Protein AF-A0A349YI31-F1 (afdb_monomer_lite)

Structure (mmCIF, N/CA/C/O backbone):
data_AF-A0A349YI31-F1
#
_entry.id   AF-A0A349YI31-F1
#
loop_
_atom_site.group_PDB
_atom_site.id
_atom_site.type_symbol
_atom_site.label_atom_id
_atom_site.label_alt_id
_atom_site.label_comp_id
_atom_site.label_asym_id
_atom_site.label_entity_id
_atom_site.label_seq_id
_atom_site.pdbx_PDB_ins_code
_atom_site.Cartn_x
_atom_site.Cartn_y
_atom_site.Cartn_z
_atom_site.occupancy
_atom_site.B_iso_or_equiv
_atom_site.auth_seq_id
_atom_site.auth_comp_id
_atom_site.auth_asym_id
_atom_site.auth_atom_id
_atom_site.pdbx_PDB_model_num
ATOM 1 N N . MET A 1 1 ? 9.712 28.816 -10.374 1.00 40.91 1 MET A N 1
ATOM 2 C CA . MET A 1 1 ? 10.206 27.451 -10.098 1.00 40.91 1 MET A CA 1
ATOM 3 C C . MET A 1 1 ? 9.188 26.471 -10.663 1.00 40.91 1 MET A C 1
ATOM 5 O O . MET A 1 1 ? 8.161 26.259 -10.033 1.00 40.91 1 MET A O 1
ATOM 9 N N . ASN A 1 2 ? 9.406 25.943 -11.871 1.00 44.69 2 ASN A N 1
ATOM 10 C CA . ASN A 1 2 ? 8.558 24.865 -12.386 1.00 44.69 2 ASN A CA 1
ATOM 11 C C . ASN A 1 2 ? 9.009 23.559 -11.730 1.00 44.69 2 ASN A C 1
ATOM 13 O O . ASN A 1 2 ? 9.914 22.890 -12.223 1.00 44.69 2 ASN A O 1
ATOM 17 N N . ASN A 1 3 ? 8.389 23.211 -10.605 1.00 53.81 3 ASN A N 1
ATOM 18 C CA . ASN A 1 3 ? 8.541 21.896 -9.990 1.00 53.81 3 ASN A CA 1
ATOM 19 C C . ASN A 1 3 ? 7.737 20.885 -10.809 1.00 53.81 3 ASN A C 1
ATOM 21 O O . ASN A 1 3 ? 6.618 20.517 -10.455 1.00 53.81 3 ASN A O 1
ATOM 25 N N . ASN A 1 4 ? 8.291 20.474 -11.947 1.00 67.06 4 ASN A N 1
ATOM 26 C CA . ASN A 1 4 ? 7.684 19.461 -12.793 1.00 67.06 4 ASN A CA 1
ATOM 27 C C . ASN A 1 4 ? 7.925 18.098 -12.130 1.00 67.06 4 ASN A C 1
ATOM 29 O O . ASN A 1 4 ? 8.960 17.462 -12.329 1.00 67.06 4 ASN A O 1
ATOM 33 N N . ILE A 1 5 ? 7.009 17.692 -11.245 1.00 73.88 5 ILE A N 1
ATOM 34 C CA . ILE A 1 5 ? 7.040 16.360 -10.640 1.00 73.88 5 ILE A CA 1
ATOM 35 C C . ILE A 1 5 ? 7.041 15.349 -11.784 1.00 73.88 5 ILE A C 1
ATOM 37 O O . ILE A 1 5 ? 6.125 15.325 -12.605 1.00 73.88 5 ILE A O 1
ATOM 41 N N . ASN A 1 6 ? 8.067 14.500 -11.840 1.00 80.81 6 ASN A N 1
ATOM 42 C CA . ASN A 1 6 ? 8.139 13.451 -12.845 1.00 80.81 6 ASN A CA 1
ATOM 43 C C . ASN A 1 6 ? 7.186 12.308 -12.468 1.00 80.81 6 ASN A C 1
ATOM 45 O O . ASN A 1 6 ? 7.573 11.302 -11.868 1.00 80.81 6 ASN A O 1
ATOM 49 N N . TRP A 1 7 ? 5.912 12.494 -12.807 1.00 81.12 7 TRP A N 1
ATOM 50 C CA . TRP A 1 7 ? 4.834 11.547 -12.533 1.00 81.12 7 TRP A CA 1
ATOM 51 C C . TRP A 1 7 ? 5.089 10.167 -13.142 1.00 81.12 7 TRP A C 1
ATOM 53 O O . TRP A 1 7 ? 4.722 9.164 -12.538 1.00 81.12 7 TRP A O 1
ATOM 63 N N . LYS A 1 8 ? 5.811 10.092 -14.265 1.00 74.81 8 LYS A N 1
ATOM 64 C CA . LYS A 1 8 ? 6.184 8.821 -14.900 1.00 74.81 8 LYS A CA 1
ATOM 65 C C . LYS A 1 8 ? 7.042 7.946 -13.977 1.00 74.81 8 LYS A C 1
ATOM 67 O O . LYS A 1 8 ? 6.809 6.748 -13.875 1.00 74.81 8 LYS A O 1
ATOM 72 N N . VAL A 1 9 ? 7.993 8.546 -13.258 1.00 78.12 9 VAL A N 1
ATOM 73 C CA . VAL A 1 9 ? 8.862 7.828 -12.306 1.00 78.12 9 VAL A CA 1
ATOM 74 C C . VAL A 1 9 ? 8.082 7.376 -11.069 1.00 78.12 9 VAL A C 1
ATOM 76 O O . VAL A 1 9 ? 8.339 6.299 -10.542 1.00 78.12 9 VAL A O 1
ATOM 79 N N . ARG A 1 10 ? 7.111 8.176 -10.611 1.00 81.12 10 ARG A N 1
ATOM 80 C CA . ARG A 1 10 ? 6.278 7.836 -9.445 1.00 81.12 10 ARG A CA 1
ATOM 81 C C . ARG A 1 10 ? 5.313 6.692 -9.741 1.00 81.12 10 ARG A C 1
ATOM 83 O O . ARG A 1 10 ? 5.197 5.790 -8.922 1.00 81.12 10 ARG A O 1
ATOM 90 N N . ILE A 1 11 ? 4.697 6.696 -10.922 1.00 79.38 11 ILE A N 1
ATOM 91 C CA . ILE A 1 11 ? 3.771 5.640 -11.352 1.00 79.38 11 ILE A CA 1
ATOM 92 C C . ILE A 1 11 ? 4.492 4.290 -11.495 1.00 79.38 11 ILE A C 1
ATOM 94 O O . ILE A 1 11 ? 3.917 3.264 -11.144 1.00 79.38 11 ILE A O 1
ATOM 98 N N . ASN A 1 12 ? 5.756 4.286 -11.925 1.00 83.81 12 ASN A N 1
ATOM 99 C CA . ASN A 1 12 ? 6.551 3.061 -12.068 1.00 83.81 12 ASN A CA 1
ATOM 100 C C . ASN A 1 12 ? 7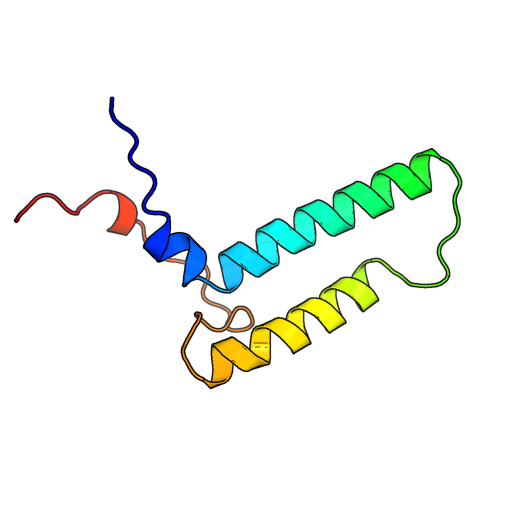.190 2.571 -10.751 1.00 83.81 12 ASN A C 1
ATOM 102 O O . ASN A 1 12 ? 7.834 1.524 -10.735 1.00 83.81 12 ASN A O 1
ATOM 106 N N . ASN A 1 13 ? 7.051 3.306 -9.643 1.00 86.69 13 ASN A N 1
ATOM 107 C CA . ASN A 1 13 ? 7.652 2.938 -8.362 1.00 86.69 13 ASN A CA 1
ATOM 108 C C . ASN A 1 13 ? 6.613 2.260 -7.456 1.00 86.69 13 ASN A C 1
ATOM 110 O O . ASN A 1 13 ? 5.753 2.925 -6.875 1.00 86.69 13 ASN A O 1
ATOM 114 N N . GLY A 1 14 ? 6.705 0.939 -7.295 1.00 84.81 14 GLY A N 1
ATOM 115 C CA . GLY A 1 14 ? 5.761 0.189 -6.465 1.00 84.81 14 GLY A CA 1
ATOM 116 C C . GLY A 1 14 ? 5.804 0.579 -4.990 1.00 84.81 14 GLY A C 1
ATOM 117 O O . GLY A 1 14 ? 4.757 0.624 -4.348 1.00 84.81 14 GLY A O 1
ATOM 118 N N . SER A 1 15 ? 6.969 0.955 -4.450 1.00 86.31 15 SER A N 1
ATOM 119 C CA . SER A 1 15 ? 7.081 1.436 -3.065 1.00 86.31 15 SER A CA 1
ATOM 120 C C . SER A 1 15 ? 6.367 2.773 -2.862 1.00 86.31 15 SER A C 1
ATOM 122 O O . SER A 1 15 ? 5.853 3.032 -1.772 1.00 86.31 15 SER A O 1
ATOM 124 N N . TRP A 1 16 ? 6.300 3.620 -3.898 1.00 88.94 16 TRP A N 1
ATOM 125 C CA . TRP A 1 16 ? 5.520 4.858 -3.844 1.00 88.94 16 TRP A CA 1
ATOM 126 C C . TRP A 1 16 ? 4.025 4.556 -3.727 1.00 88.94 16 TRP A C 1
ATOM 128 O O . TRP A 1 16 ? 3.375 5.087 -2.827 1.00 88.94 16 TRP A O 1
ATOM 138 N N . TRP A 1 17 ? 3.501 3.653 -4.563 1.00 87.94 17 TRP A N 1
ATOM 139 C CA . TRP A 1 17 ? 2.106 3.213 -4.478 1.00 87.94 17 TRP A CA 1
ATOM 140 C C . TRP A 1 17 ? 1.787 2.562 -3.138 1.00 87.94 17 TRP A C 1
ATOM 142 O O . TRP A 1 17 ? 0.806 2.946 -2.508 1.00 87.94 17 TRP A O 1
ATOM 152 N N . LEU A 1 18 ? 2.639 1.649 -2.663 1.00 90.81 18 LEU A N 1
ATOM 153 C CA . LEU A 1 18 ? 2.454 1.014 -1.361 1.00 90.81 18 LEU A CA 1
ATOM 154 C C . LEU A 1 18 ? 2.398 2.063 -0.244 1.00 90.81 18 LEU A C 1
ATOM 156 O O . LEU A 1 18 ? 1.487 2.034 0.569 1.00 90.81 18 LEU A O 1
ATOM 160 N N . SER A 1 19 ? 3.306 3.041 -0.241 1.00 89.56 19 SER A N 1
ATOM 161 C CA . SER A 1 19 ? 3.327 4.093 0.786 1.00 89.56 19 SER A CA 1
ATOM 162 C C . SER A 1 19 ? 2.076 4.975 0.758 1.00 89.56 19 SER A C 1
ATOM 164 O O . SER A 1 19 ? 1.515 5.284 1.808 1.00 89.56 19 SER A O 1
ATOM 166 N N . VAL A 1 20 ? 1.627 5.380 -0.435 1.00 91.38 20 VAL A N 1
ATOM 167 C CA . VAL A 1 20 ? 0.425 6.212 -0.599 1.00 91.38 20 VAL A CA 1
ATOM 168 C C . VAL A 1 20 ? -0.818 5.453 -0.153 1.00 91.38 20 VAL A C 1
ATOM 170 O O . VAL A 1 20 ? -1.611 5.987 0.620 1.00 91.38 20 VAL A O 1
ATOM 173 N N . ILE A 1 21 ? -0.978 4.207 -0.600 1.00 92.88 21 ILE A N 1
ATOM 174 C CA . ILE A 1 21 ? -2.138 3.399 -0.233 1.00 92.88 21 ILE A CA 1
ATOM 175 C C . ILE A 1 21 ? -2.110 3.110 1.271 1.00 92.88 21 ILE A C 1
ATOM 177 O O . ILE A 1 21 ? -3.132 3.294 1.927 1.00 92.88 21 ILE A O 1
ATOM 181 N N . SER A 1 22 ? -0.951 2.771 1.845 1.00 91.94 22 SER A N 1
ATOM 182 C CA . SER A 1 22 ? -0.815 2.571 3.291 1.00 91.94 22 SER A CA 1
ATOM 183 C C . SER A 1 22 ? -1.259 3.789 4.089 1.00 91.94 22 SER A C 1
ATOM 185 O O . SER A 1 22 ? -2.053 3.658 5.015 1.00 91.94 22 SER A O 1
ATOM 187 N N . ALA A 1 23 ? -0.818 4.988 3.701 1.00 94.62 23 ALA A N 1
ATOM 188 C CA . ALA A 1 23 ? -1.223 6.220 4.369 1.00 94.62 23 ALA A CA 1
ATOM 189 C C . ALA A 1 23 ? -2.744 6.448 4.311 1.00 94.62 23 ALA A C 1
ATOM 191 O O . ALA A 1 23 ? -3.342 6.864 5.303 1.00 94.62 23 ALA A O 1
ATOM 192 N N . ILE A 1 24 ? -3.379 6.145 3.174 1.00 96.38 24 ILE A N 1
ATOM 193 C CA . ILE A 1 24 ? -4.833 6.267 3.008 1.00 96.38 24 ILE A CA 1
ATOM 194 C C . ILE A 1 24 ? -5.570 5.261 3.899 1.00 96.38 24 ILE A C 1
ATOM 196 O O . ILE A 1 24 ? -6.509 5.641 4.597 1.00 96.38 24 ILE A O 1
ATOM 200 N N . VAL A 1 25 ? -5.143 3.995 3.905 1.00 95.31 25 VAL A N 1
ATOM 201 C CA . VAL A 1 25 ? -5.767 2.945 4.724 1.00 95.31 25 VAL A CA 1
ATOM 202 C C . VAL A 1 25 ? -5.642 3.298 6.209 1.00 95.31 25 VAL A C 1
ATOM 204 O O . VAL A 1 25 ? -6.656 3.324 6.905 1.00 95.31 25 VAL A O 1
ATOM 207 N N . ILE A 1 26 ? -4.452 3.692 6.675 1.00 95.19 26 ILE A N 1
ATOM 208 C CA . ILE A 1 26 ? -4.232 4.173 8.051 1.00 95.19 26 ILE A CA 1
ATOM 209 C C . ILE A 1 26 ? -5.177 5.329 8.389 1.00 95.19 26 ILE A C 1
ATOM 211 O O . ILE A 1 26 ? -5.794 5.339 9.457 1.00 95.19 26 ILE A O 1
ATOM 215 N N . ALA A 1 27 ? -5.303 6.316 7.497 1.00 96.62 27 ALA A N 1
ATOM 216 C CA . ALA A 1 27 ? -6.150 7.481 7.730 1.00 96.62 27 ALA A CA 1
ATOM 217 C C . ALA A 1 27 ? -7.626 7.088 7.889 1.00 96.62 27 ALA A C 1
ATOM 219 O O . ALA A 1 27 ? -8.279 7.532 8.833 1.00 96.62 27 ALA A O 1
ATOM 220 N N . ILE A 1 28 ? -8.136 6.209 7.022 1.00 95.88 28 ILE A N 1
ATOM 221 C CA . ILE A 1 28 ? -9.513 5.705 7.100 1.00 95.88 28 ILE A CA 1
ATOM 222 C C . ILE A 1 28 ? -9.735 4.954 8.415 1.00 95.88 28 ILE A C 1
ATOM 224 O O . ILE A 1 28 ? -10.679 5.263 9.140 1.00 95.88 28 ILE A O 1
ATOM 228 N N . PHE A 1 29 ? -8.851 4.018 8.769 1.00 95.25 29 PHE A N 1
ATOM 229 C CA . PHE A 1 29 ? -8.961 3.261 10.021 1.00 95.25 29 PHE A CA 1
ATOM 230 C C . PHE A 1 29 ? -8.871 4.155 11.257 1.00 95.25 29 PHE A C 1
ATOM 232 O O . PHE A 1 29 ? -9.560 3.918 12.248 1.00 95.25 29 PHE A O 1
ATOM 239 N N . SER A 1 30 ? -8.058 5.207 11.197 1.00 95.25 30 SER A N 1
ATOM 240 C CA . SER A 1 30 ? -7.960 6.199 12.266 1.00 95.25 30 SER A CA 1
ATOM 241 C C . SER A 1 30 ? -9.271 6.967 12.434 1.00 95.25 30 SER A C 1
ATOM 243 O O . SER A 1 30 ? -9.747 7.108 13.557 1.00 95.25 30 SER A O 1
ATOM 245 N N . ILE A 1 31 ? -9.903 7.397 11.337 1.00 96.88 31 ILE A N 1
ATOM 246 C CA . ILE A 1 31 ? -11.210 8.071 11.376 1.00 96.88 31 ILE A CA 1
ATOM 247 C C . ILE A 1 31 ? -12.293 7.126 11.912 1.00 96.88 31 ILE A C 1
ATOM 249 O O . ILE A 1 31 ? -13.051 7.514 12.796 1.00 96.88 31 ILE A O 1
ATOM 253 N N . LEU A 1 32 ? -12.341 5.876 11.440 1.00 95.56 32 LEU A N 1
ATOM 254 C CA . LEU A 1 32 ? -13.310 4.880 11.912 1.00 95.56 32 LEU A CA 1
ATOM 255 C C . LEU A 1 32 ? -13.193 4.640 13.422 1.00 95.56 32 LEU A C 1
ATOM 257 O O . LEU A 1 32 ? -14.206 4.642 14.120 1.00 95.56 32 LEU A O 1
ATOM 261 N N . ARG A 1 33 ? -11.962 4.526 13.938 1.00 93.69 33 ARG A N 1
ATOM 262 C CA . ARG A 1 33 ? -11.695 4.413 15.381 1.00 93.69 33 ARG A CA 1
ATOM 263 C C . ARG A 1 33 ? -12.173 5.640 16.153 1.00 93.69 33 ARG A C 1
ATOM 265 O O . ARG A 1 33 ? -12.783 5.481 17.205 1.00 93.69 33 ARG A O 1
ATOM 272 N N . LEU A 1 34 ? -11.940 6.850 15.637 1.00 95.88 34 LEU A N 1
ATOM 273 C CA . LEU A 1 34 ? -12.435 8.086 16.258 1.00 95.88 34 LEU A CA 1
ATOM 274 C C . LEU A 1 34 ? -13.968 8.150 16.287 1.00 95.88 34 LEU A C 1
ATOM 276 O O . LEU A 1 34 ? -14.541 8.679 17.235 1.00 95.88 34 LEU A O 1
ATOM 280 N N . CYS A 1 35 ? -14.632 7.584 15.281 1.00 95.88 35 CYS A N 1
ATOM 281 C CA . CYS A 1 35 ? -16.087 7.464 15.229 1.00 95.88 35 CYS A CA 1
ATOM 282 C C . CYS A 1 35 ? -16.643 6.289 16.057 1.00 95.88 35 CYS A C 1
ATOM 284 O O . CYS A 1 35 ? -17.858 6.104 16.079 1.00 95.88 35 CYS A O 1
ATOM 286 N N . GLY A 1 36 ? -15.793 5.491 16.715 1.00 93.06 36 GLY A N 1
ATOM 287 C CA . GLY A 1 36 ? -16.210 4.321 17.495 1.00 93.06 36 GLY A CA 1
ATOM 288 C C . GLY A 1 36 ? -16.708 3.145 16.649 1.00 93.06 36 GLY A C 1
ATOM 289 O O . GLY A 1 36 ? -17.449 2.303 17.148 1.00 93.06 36 GLY A O 1
ATOM 290 N N . VAL A 1 37 ? -16.338 3.087 15.366 1.00 93.81 37 VAL A N 1
ATOM 291 C CA . VAL A 1 37 ? -16.721 1.997 14.462 1.00 93.81 37 VAL A CA 1
ATOM 292 C C . VAL A 1 37 ? -15.730 0.848 14.605 1.00 93.81 37 VAL A C 1
ATOM 294 O O . VAL A 1 37 ? -14.553 0.981 14.262 1.00 93.81 37 VAL A O 1
ATOM 297 N N . GLU A 1 38 ? -16.215 -0.302 15.070 1.00 88.62 38 GLU A N 1
ATOM 298 C CA . GLU A 1 38 ? -15.433 -1.535 15.062 1.00 88.62 38 GLU A CA 1
ATOM 299 C C . GLU A 1 38 ? -15.452 -2.172 13.671 1.00 88.62 38 GLU A C 1
ATOM 301 O O . GLU A 1 38 ? -16.491 -2.309 13.026 1.00 88.62 38 GLU A O 1
ATOM 306 N N . THR A 1 39 ? -14.270 -2.547 13.193 1.00 89.62 39 THR A N 1
ATOM 307 C CA . THR A 1 39 ? -14.072 -3.200 11.898 1.00 89.62 39 THR A CA 1
ATOM 308 C C . THR A 1 39 ? -13.725 -4.663 12.140 1.00 89.62 39 THR A C 1
ATOM 310 O O . THR A 1 39 ? -12.919 -4.977 13.011 1.00 89.62 39 THR A O 1
ATOM 313 N N . SER A 1 40 ? -14.334 -5.573 11.375 1.00 92.06 40 SER A N 1
ATOM 314 C CA . SER A 1 40 ? -14.063 -7.017 11.477 1.00 92.06 40 SER A CA 1
ATOM 315 C C . SER A 1 40 ? -12.714 -7.423 10.883 1.00 92.06 40 SER A C 1
ATOM 317 O O . SER A 1 40 ? -12.256 -8.537 11.103 1.00 92.06 40 SER A O 1
ATOM 319 N N . VAL A 1 41 ? -12.119 -6.535 10.089 1.00 92.50 41 VAL A N 1
ATOM 320 C CA . VAL A 1 41 ? -10.822 -6.708 9.442 1.00 92.50 41 VAL A CA 1
ATOM 321 C C . VAL A 1 41 ? -9.884 -5.623 9.928 1.00 92.50 41 VAL A C 1
ATOM 323 O O . VAL A 1 41 ? -10.277 -4.467 10.088 1.00 92.50 41 VAL A O 1
ATOM 326 N N . SER A 1 42 ? -8.636 -5.995 10.158 1.00 92.62 42 SER A N 1
ATOM 327 C CA . SER A 1 42 ? -7.589 -5.075 10.560 1.00 92.62 42 SER A CA 1
ATOM 328 C C . SER A 1 42 ? -7.021 -4.319 9.363 1.00 92.62 42 SER A C 1
ATOM 330 O O . SER A 1 42 ? -6.989 -4.795 8.227 1.00 92.62 42 SER A O 1
ATOM 332 N N . GLU A 1 43 ? -6.486 -3.137 9.651 1.00 92.75 43 GLU A N 1
ATOM 333 C CA . GLU A 1 43 ? -5.712 -2.345 8.699 1.00 92.75 43 GLU A CA 1
ATOM 334 C C . GLU A 1 43 ? -4.597 -3.183 8.048 1.00 92.75 43 GLU A C 1
ATOM 336 O O . GLU A 1 43 ? -4.413 -3.151 6.836 1.00 92.75 43 GLU A O 1
ATOM 341 N N . LYS A 1 44 ? -3.911 -4.010 8.849 1.00 92.31 44 LYS A N 1
ATOM 342 C CA . LYS A 1 44 ? -2.817 -4.872 8.399 1.00 92.31 44 LYS A CA 1
ATOM 343 C C . LYS A 1 44 ? -3.265 -5.899 7.359 1.00 92.31 44 LYS A C 1
ATOM 345 O O . LYS A 1 44 ? -2.593 -6.039 6.346 1.00 92.31 44 LYS A O 1
ATOM 350 N N . GLU A 1 45 ? -4.393 -6.573 7.573 1.00 94.25 45 GLU A N 1
ATOM 351 C CA . GLU A 1 45 ? -4.919 -7.546 6.603 1.00 94.25 45 GLU A CA 1
ATOM 352 C C . GLU A 1 45 ? -5.215 -6.885 5.252 1.00 94.25 45 GLU A C 1
ATOM 354 O O . GLU A 1 45 ? -4.937 -7.456 4.200 1.00 94.25 45 GLU A O 1
ATOM 359 N N . ILE A 1 46 ? -5.710 -5.645 5.266 1.00 94.62 46 ILE A N 1
ATOM 360 C CA . ILE A 1 46 ? -5.940 -4.875 4.040 1.00 94.62 46 ILE A CA 1
ATOM 361 C C . ILE A 1 46 ? -4.613 -4.524 3.358 1.00 94.62 46 ILE A C 1
ATOM 363 O O . ILE A 1 46 ? -4.491 -4.685 2.143 1.00 94.62 46 ILE A O 1
ATOM 367 N N . LEU A 1 47 ? -3.605 -4.089 4.119 1.00 93.81 47 LEU A N 1
ATOM 368 C CA . LEU A 1 47 ? -2.272 -3.792 3.584 1.00 93.81 47 LEU A CA 1
ATOM 369 C C . LEU A 1 47 ? -1.578 -5.028 2.999 1.00 93.81 47 LEU A C 1
ATOM 371 O O . LEU A 1 47 ? -0.917 -4.921 1.963 1.00 93.81 47 LEU A O 1
ATOM 375 N N . ASP A 1 48 ? -1.758 -6.198 3.610 1.00 93.62 48 ASP A N 1
ATOM 376 C CA . ASP A 1 48 ? -1.220 -7.463 3.106 1.00 93.62 48 ASP A CA 1
ATOM 377 C C . ASP A 1 48 ? -1.859 -7.823 1.752 1.00 93.62 48 ASP A C 1
ATOM 379 O O . ASP A 1 48 ? -1.153 -8.157 0.795 1.00 93.62 48 ASP A O 1
ATOM 383 N N . VAL A 1 49 ? -3.181 -7.654 1.617 1.00 94.44 49 VAL A N 1
ATOM 384 C CA . VAL A 1 49 ? -3.895 -7.848 0.341 1.00 94.44 49 VAL A CA 1
ATOM 385 C C . VAL A 1 49 ? -3.419 -6.860 -0.726 1.00 94.44 49 VAL A C 1
ATOM 387 O O . VAL A 1 49 ? -3.161 -7.256 -1.862 1.00 94.44 49 VAL A O 1
ATOM 390 N N . ILE A 1 50 ? -3.254 -5.581 -0.382 1.00 92.56 50 ILE A N 1
ATOM 391 C CA . ILE A 1 50 ? -2.723 -4.568 -1.309 1.00 92.56 50 ILE A CA 1
ATOM 392 C C . ILE A 1 50 ? -1.316 -4.944 -1.776 1.00 92.56 50 ILE A C 1
ATOM 394 O O . ILE A 1 50 ? -1.013 -4.848 -2.964 1.00 92.56 50 ILE A O 1
ATOM 398 N N . THR A 1 51 ? -0.464 -5.397 -0.859 1.00 91.75 51 THR A N 1
ATOM 399 C CA . THR A 1 51 ? 0.903 -5.823 -1.177 1.00 91.75 51 THR A CA 1
ATOM 400 C C . THR A 1 51 ? 0.894 -6.994 -2.159 1.00 91.75 51 THR A C 1
ATOM 402 O O . THR A 1 51 ? 1.631 -6.973 -3.146 1.00 91.75 51 THR A O 1
ATOM 405 N N . LEU A 1 52 ? 0.006 -7.971 -1.954 1.00 93.12 52 LEU A N 1
ATOM 406 C CA . LEU A 1 52 ? -0.175 -9.097 -2.871 1.00 93.12 52 LEU A CA 1
ATOM 407 C C . LEU A 1 52 ? -0.646 -8.641 -4.261 1.00 93.12 52 LEU A C 1
ATOM 409 O O . LEU A 1 52 ? -0.152 -9.131 -5.275 1.00 93.12 52 LEU A O 1
ATOM 41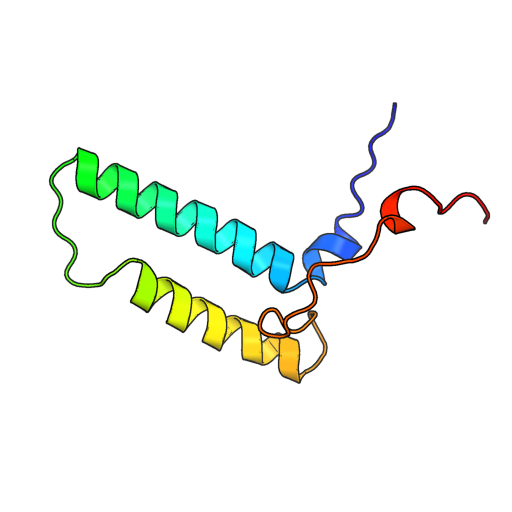3 N N . ILE A 1 53 ? -1.561 -7.672 -4.328 1.00 92.62 53 ILE A N 1
ATOM 414 C CA . ILE A 1 53 ? -2.019 -7.099 -5.601 1.00 92.62 53 ILE A CA 1
ATOM 415 C C . ILE A 1 53 ? -0.862 -6.400 -6.324 1.00 92.62 53 ILE A C 1
ATOM 417 O O . ILE A 1 53 ? -0.701 -6.575 -7.531 1.00 92.62 53 ILE A O 1
ATOM 421 N N . LEU A 1 54 ? -0.029 -5.645 -5.601 1.00 91.12 54 LEU A N 1
ATOM 422 C CA . LEU A 1 54 ? 1.128 -4.950 -6.170 1.00 91.12 54 LEU A CA 1
ATOM 423 C C . LEU A 1 54 ? 2.247 -5.905 -6.623 1.00 91.12 54 LEU A C 1
ATOM 425 O O . LEU A 1 54 ? 3.031 -5.538 -7.500 1.00 91.12 54 LEU A O 1
ATOM 429 N N . MET A 1 55 ? 2.303 -7.140 -6.114 1.00 90.38 55 MET A N 1
ATOM 430 C CA . MET A 1 55 ? 3.257 -8.146 -6.598 1.00 90.38 55 MET A CA 1
ATOM 431 C C . MET A 1 55 ? 3.006 -8.569 -8.050 1.00 90.38 55 MET A C 1
ATOM 433 O O . MET A 1 55 ? 3.961 -8.892 -8.756 1.00 90.38 55 MET A O 1
ATOM 437 N N . VAL A 1 56 ? 1.759 -8.547 -8.528 1.00 91.19 56 VAL A N 1
ATOM 438 C CA . VAL A 1 56 ? 1.424 -8.939 -9.909 1.00 91.19 56 VAL A CA 1
ATOM 439 C C . VAL A 1 56 ? 2.131 -8.041 -10.940 1.00 91.19 56 VAL A C 1
ATOM 441 O O . VAL A 1 56 ? 2.919 -8.559 -11.734 1.00 91.19 56 VAL A O 1
ATOM 444 N N . PRO A 1 57 ? 1.943 -6.705 -10.937 1.00 89.56 57 PRO A N 1
ATOM 445 C CA . PRO A 1 57 ? 2.659 -5.820 -11.852 1.00 89.56 57 PRO A CA 1
ATOM 446 C C . PRO A 1 57 ? 4.163 -5.750 -11.560 1.00 89.56 57 PRO A C 1
ATOM 448 O O . PRO A 1 57 ? 4.934 -5.528 -12.492 1.00 89.56 57 PRO A O 1
ATOM 451 N N . ALA A 1 58 ? 4.599 -5.961 -10.311 1.00 89.38 58 ALA A N 1
ATOM 452 C CA . ALA A 1 58 ? 6.022 -5.999 -9.978 1.00 89.38 58 ALA A CA 1
ATOM 453 C C . ALA A 1 58 ? 6.738 -7.194 -10.623 1.00 89.38 58 ALA A C 1
ATOM 455 O O . ALA A 1 58 ? 7.813 -7.042 -11.197 1.00 89.38 58 ALA A O 1
ATOM 456 N N . THR A 1 59 ? 6.103 -8.368 -10.606 1.00 87.88 59 THR A N 1
ATOM 457 C CA . THR A 1 59 ? 6.646 -9.602 -11.197 1.00 87.88 59 THR A CA 1
ATOM 458 C C . THR A 1 59 ? 6.758 -9.503 -12.720 1.00 87.88 59 THR A C 1
ATOM 460 O O . THR A 1 59 ? 7.684 -10.042 -13.317 1.00 87.88 59 THR A O 1
ATOM 463 N N . ILE A 1 60 ? 5.837 -8.773 -13.356 1.00 90.00 60 ILE A N 1
ATOM 464 C CA . ILE A 1 60 ? 5.845 -8.509 -14.806 1.00 90.00 60 ILE A CA 1
ATOM 465 C C . ILE A 1 60 ? 6.820 -7.361 -15.162 1.00 90.00 60 ILE A C 1
ATOM 467 O O . ILE A 1 60 ? 7.086 -7.106 -16.333 1.00 90.00 60 ILE A O 1
ATOM 471 N N . GLY A 1 61 ? 7.387 -6.668 -14.166 1.00 84.50 61 GLY A N 1
ATOM 472 C CA . GLY A 1 61 ? 8.331 -5.563 -14.361 1.00 84.50 61 GLY A CA 1
ATOM 473 C C . GLY A 1 61 ? 7.680 -4.228 -14.738 1.00 84.50 61 GLY A C 1
ATOM 474 O O . GLY A 1 61 ? 8.366 -3.325 -15.212 1.00 84.50 61 GLY A O 1
ATOM 475 N N . ILE A 1 62 ? 6.366 -4.087 -14.536 1.00 87.38 62 ILE A N 1
ATOM 476 C CA . ILE A 1 62 ? 5.628 -2.834 -14.775 1.00 87.38 62 ILE A CA 1
ATOM 477 C C . ILE A 1 62 ? 5.987 -1.800 -13.704 1.00 87.38 62 ILE A C 1
ATOM 479 O O . ILE A 1 62 ? 6.172 -0.621 -14.007 1.00 87.38 62 ILE A O 1
ATOM 483 N N . ILE A 1 63 ? 6.091 -2.248 -12.452 1.00 88.12 63 ILE A N 1
ATOM 484 C CA . ILE A 1 63 ? 6.509 -1.423 -11.318 1.00 88.12 63 ILE A CA 1
ATOM 485 C C . ILE A 1 63 ? 7.701 -2.059 -10.609 1.00 88.12 63 ILE A C 1
ATOM 487 O O . ILE A 1 63 ? 7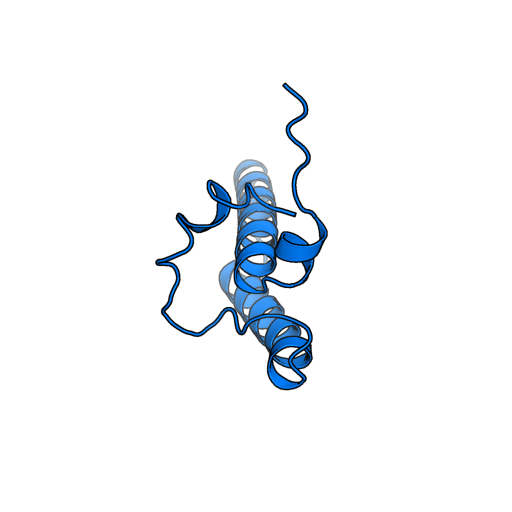.927 -3.263 -10.709 1.00 88.12 63 ILE A O 1
ATOM 491 N N . THR A 1 64 ? 8.454 -1.265 -9.854 1.00 86.56 64 THR A N 1
ATOM 492 C CA . THR A 1 64 ? 9.481 -1.806 -8.954 1.00 86.56 64 THR A CA 1
ATOM 493 C C . THR A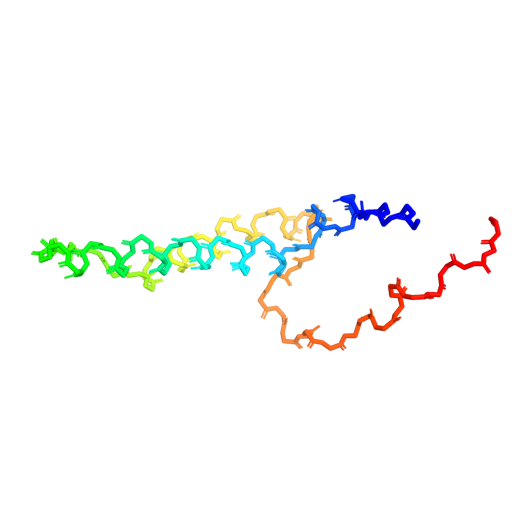 1 64 ? 8.840 -2.627 -7.836 1.00 86.56 64 THR A C 1
ATOM 495 O O . THR A 1 64 ? 7.850 -2.187 -7.251 1.00 86.56 64 THR A O 1
ATOM 498 N N . ASP A 1 65 ? 9.422 -3.779 -7.497 1.00 84.06 65 ASP A N 1
ATOM 499 C CA . ASP A 1 65 ? 8.965 -4.601 -6.372 1.00 84.06 65 ASP A CA 1
ATOM 500 C C . ASP A 1 65 ? 9.000 -3.807 -5.050 1.00 84.06 65 ASP A C 1
ATOM 502 O O . ASP A 1 65 ? 10.078 -3.386 -4.618 1.00 84.06 65 ASP A O 1
ATOM 506 N N . PRO A 1 66 ? 7.841 -3.588 -4.396 1.00 77.75 66 PRO A N 1
ATOM 507 C CA . PRO A 1 66 ? 7.775 -2.825 -3.157 1.00 77.75 66 PRO A CA 1
ATOM 508 C C . PRO A 1 66 ? 8.284 -3.595 -1.930 1.00 77.75 66 PRO A C 1
ATOM 510 O O . PRO A 1 66 ? 8.454 -2.980 -0.878 1.00 77.75 66 PRO A O 1
ATOM 513 N N . THR A 1 67 ? 8.497 -4.913 -2.036 1.00 72.94 67 THR A N 1
ATOM 514 C CA . THR A 1 67 ? 8.861 -5.793 -0.910 1.00 72.94 67 THR A CA 1
ATOM 515 C C . THR A 1 67 ? 10.369 -5.961 -0.720 1.00 72.94 67 THR A C 1
ATOM 517 O O . THR A 1 67 ? 10.825 -6.377 0.349 1.00 72.94 67 THR A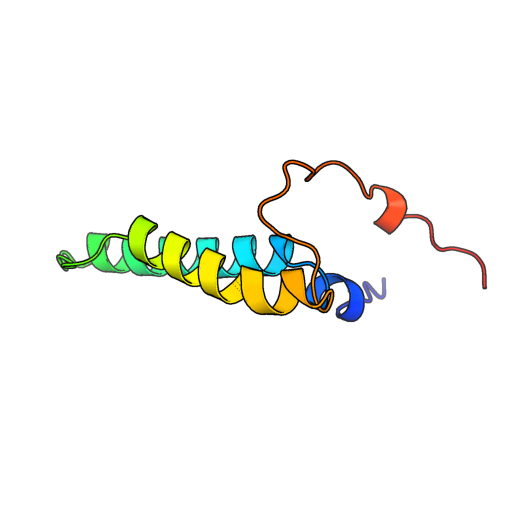 O 1
ATOM 520 N N . THR A 1 68 ? 11.169 -5.569 -1.712 1.00 71.50 68 THR A N 1
ATOM 521 C CA . THR A 1 68 ? 12.626 -5.565 -1.598 1.00 71.50 68 THR A CA 1
ATOM 522 C C . THR A 1 68 ? 13.084 -4.441 -0.654 1.00 71.50 68 THR A C 1
ATOM 524 O O . THR A 1 68 ? 12.791 -3.261 -0.860 1.00 71.50 68 THR A O 1
ATOM 527 N N . LYS A 1 69 ? 13.843 -4.792 0.397 1.00 48.16 69 LYS A N 1
ATOM 528 C CA . LYS A 1 69 ? 14.489 -3.828 1.309 1.00 48.16 69 LYS A CA 1
ATOM 529 C C . LYS A 1 69 ? 15.544 -3.017 0.551 1.00 48.16 69 LYS A C 1
ATOM 531 O O . LYS A 1 69 ? 16.700 -3.413 0.469 1.00 48.16 69 LYS A O 1
ATOM 536 N N . GLY A 1 70 ? 15.132 -1.877 0.007 1.00 48.75 70 GLY A N 1
ATOM 537 C CA . GLY A 1 70 ? 15.995 -1.017 -0.797 1.00 48.75 70 GLY A CA 1
ATOM 538 C C . GLY A 1 70 ? 15.446 0.393 -0.977 1.00 48.75 70 GLY A C 1
ATOM 539 O O . GLY A 1 70 ? 15.609 0.976 -2.040 1.00 48.75 70 GLY A O 1
ATOM 540 N N . ILE A 1 71 ? 14.800 0.971 0.042 1.00 49.69 71 ILE A N 1
ATOM 541 C CA . ILE A 1 71 ? 14.500 2.412 0.047 1.00 49.69 71 ILE A CA 1
ATOM 542 C C . ILE A 1 71 ? 15.727 3.154 0.583 1.00 49.69 71 ILE A C 1
ATOM 544 O O . ILE A 1 71 ? 15.719 3.753 1.651 1.00 49.69 71 ILE A O 1
ATOM 548 N N . SER A 1 72 ? 16.822 3.057 -0.154 1.00 46.78 72 SER A N 1
ATOM 549 C CA . SER A 1 72 ? 17.909 4.021 -0.090 1.00 46.78 72 SER A CA 1
ATOM 550 C C . SER A 1 72 ? 18.615 3.949 -1.427 1.00 46.78 72 SER A C 1
ATOM 552 O O . SER A 1 72 ? 19.534 3.163 -1.602 1.00 46.78 72 SER A O 1
ATOM 554 N N . ASP A 1 73 ? 18.093 4.680 -2.406 1.00 48.03 73 ASP A N 1
ATOM 555 C CA . ASP A 1 73 ? 18.827 5.771 -3.044 1.00 48.03 73 ASP A CA 1
ATOM 556 C C . ASP A 1 73 ? 18.123 6.170 -4.346 1.00 48.03 73 ASP A C 1
ATOM 558 O O . ASP A 1 73 ? 18.098 5.439 -5.335 1.00 48.03 73 ASP A O 1
ATOM 562 N N . SER A 1 74 ? 17.606 7.393 -4.364 1.00 45.19 74 SER A N 1
ATOM 563 C CA . SER A 1 74 ? 17.967 8.260 -5.472 1.00 45.19 74 SER A CA 1
ATOM 564 C C . SER A 1 74 ? 17.943 9.709 -4.995 1.00 45.19 74 SER A C 1
ATOM 566 O O . SER A 1 74 ? 17.040 10.480 -5.328 1.00 45.19 74 SER A O 1
ATOM 568 N N . GLN A 1 75 ? 19.025 10.121 -4.331 1.00 42.19 75 GLN A N 1
ATOM 569 C CA . GLN A 1 75 ? 19.531 11.491 -4.486 1.00 42.19 75 GLN A CA 1
ATOM 570 C C . GLN A 1 75 ? 19.705 11.869 -5.980 1.00 42.19 75 GLN A C 1
ATOM 572 O O . GLN A 1 75 ? 19.773 13.044 -6.326 1.00 42.19 75 GLN A O 1
ATOM 577 N N . ARG A 1 76 ? 19.656 10.894 -6.904 1.00 48.94 76 ARG A N 1
ATOM 578 C CA . ARG A 1 76 ? 19.555 11.079 -8.365 1.00 48.94 76 ARG A CA 1
ATOM 579 C C . ARG A 1 76 ? 18.271 11.762 -8.871 1.00 48.94 76 ARG A C 1
ATOM 581 O O . ARG A 1 76 ? 18.140 11.950 -10.075 1.00 48.94 76 ARG A O 1
ATOM 588 N N . ALA A 1 77 ? 17.349 12.182 -8.003 1.00 49.66 77 ALA A N 1
ATOM 589 C CA . ALA A 1 77 ? 16.254 13.075 -8.399 1.00 49.66 77 ALA A CA 1
ATOM 590 C C . ALA A 1 77 ? 16.673 14.561 -8.510 1.00 49.66 77 ALA A C 1
ATOM 592 O O . ALA A 1 77 ? 15.869 15.366 -8.975 1.00 49.66 77 ALA A O 1
ATOM 593 N N . MET A 1 78 ? 17.901 14.939 -8.116 1.00 50.16 78 MET A N 1
ATOM 594 C CA . MET A 1 78 ? 18.382 16.335 -8.177 1.00 50.16 78 MET A CA 1
ATOM 595 C C . MET A 1 78 ? 19.424 16.620 -9.274 1.00 50.16 78 MET A C 1
ATOM 597 O O . MET A 1 78 ? 19.873 17.757 -9.389 1.00 50.16 78 MET A O 1
ATOM 601 N N . SER A 1 79 ? 19.772 15.641 -10.118 1.00 45.03 79 SER A N 1
ATOM 602 C CA . SER A 1 79 ? 20.860 15.795 -11.099 1.00 45.03 79 SER A CA 1
ATOM 603 C C . SER A 1 79 ? 20.537 15.161 -12.453 1.00 45.03 79 SER A C 1
ATOM 605 O O . SER A 1 79 ? 21.268 14.298 -12.924 1.00 45.03 79 SER A O 1
ATOM 607 N N . TYR A 1 80 ? 19.456 15.584 -13.105 1.00 48.06 80 TYR A N 1
ATOM 608 C CA . TYR A 1 80 ? 19.405 15.512 -14.568 1.00 48.06 80 TYR A CA 1
ATOM 609 C C . TYR A 1 80 ? 19.423 16.932 -15.102 1.00 48.06 80 TYR A C 1
ATOM 611 O O . TYR A 1 80 ? 18.396 17.575 -15.286 1.00 48.06 80 TYR A O 1
ATOM 619 N N . ASN A 1 81 ? 20.643 17.422 -15.283 1.00 45.53 81 ASN A N 1
ATOM 620 C CA . ASN A 1 81 ? 20.925 18.605 -16.063 1.00 45.53 81 ASN A CA 1
ATOM 621 C C . ASN A 1 81 ? 21.970 18.185 -17.095 1.00 45.53 81 ASN A C 1
ATOM 623 O O . ASN A 1 81 ? 23.159 18.301 -16.816 1.00 45.53 81 ASN A O 1
ATOM 627 N N . GLN A 1 82 ? 21.513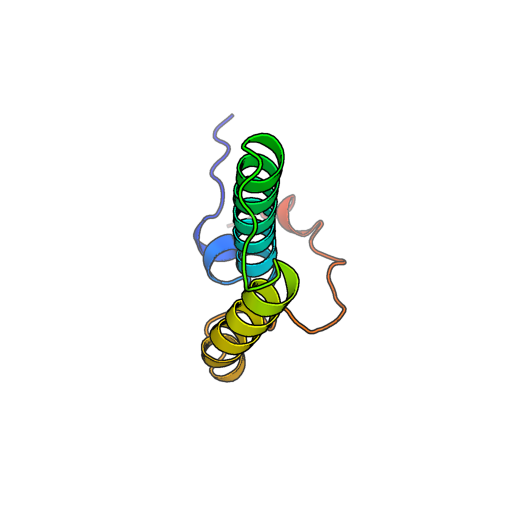 17.591 -18.204 1.00 32.09 82 GLN A N 1
ATOM 628 C CA . GLN A 1 82 ? 22.088 17.674 -19.558 1.00 32.09 82 GLN A CA 1
ATOM 629 C C . GLN A 1 82 ? 21.374 16.696 -20.518 1.00 32.09 82 GLN A C 1
ATOM 631 O O . GLN A 1 82 ? 20.778 15.732 -20.038 1.00 32.09 82 GLN A O 1
ATOM 636 N N . PRO A 1 83 ? 21.326 17.047 -21.818 1.00 52.19 83 PRO A N 1
ATOM 637 C CA . PRO A 1 83 ? 20.153 16.942 -22.695 1.00 52.19 83 PRO A CA 1
ATOM 638 C C . PRO A 1 83 ? 19.813 15.534 -23.186 1.00 52.19 83 PRO A C 1
ATOM 640 O O . PRO A 1 83 ? 20.720 14.675 -23.235 1.00 52.19 83 PRO A O 1
#

Sequence (83 aa):
MNNNINWKVRINNGSWWLSVISAIVIAIFSILRLCGVETSVSEKEILDVITLILMVPATIGIITDPTTKGISDSQRAMSYNQP

Foldseek 3Di:
DPPPPPVVQLQQALLNVLVVVLVVLVVVVVVCVVVVHDDPDDSVVVSVVVLVVSVVCCVVSSHPNNPDPDPDDDCVVVDDDDD

Radius of gyration: 16.5 Å; chains: 1; bounding box: 39×37×40 Å

pLDDT: mean 79.81, std 18.59, range [32.09, 96.88]

Secondary structure (DSSP, 8-state):
------HHHHHT-HHHHHHHHHHHHHHHHHHHHHTT---SS-HHHHHHHHHHHHHHHHHTTSS--TTSS-----GGGS-----